Protein AF-A0AAD7YG42-F1 (afdb_monomer_lite)

Secondary structure (DSSP, 8-state):
--HHHHHHHHHHHHTSSS-HHHHHHHHHHHHHHHHHHHHTT-S--HHHHHTHHHHHHHHHHHHHHHHHHHHHHHHHHHHHHTTTHHHHHHHHHHHHHHHHHHHHTT---

Sequence (109 aa):
MSQTISIFGSFRLTFREMTKLLEWVSVLSAFFAVWYSLIGGYVKHPLIEKNITLVLVSPIIFVLLFGLYAVTVILYRVFTFNNCEEAAKELQEEIKEARRDLQEKGLRW

pLDDT: mean 76.95, std 13.58, range [52.31, 96.12]

Radius of gyration: 28.34 Å; chains: 1; bounding box: 51×50×71 Å

Foldseek 3Di:
DVVVVVVVVVVVVVVPPDDPVVVVVVVVVVVVVVLVVLLVCPDDDPVCVVVVVCSVCVVVVVVVVVVVVVVVVVVVVVVVVVVCPVVVVVVVVVVVVVQVVVVVVVDDD

Structure (mmCIF, N/CA/C/O backbone):
data_AF-A0AAD7YG42-F1
#
_entry.id   AF-A0AAD7YG42-F1
#
loop_
_atom_site.group_PDB
_atom_site.id
_atom_site.type_symbol
_atom_site.label_atom_id
_atom_site.label_alt_id
_atom_site.label_comp_id
_atom_site.label_asym_id
_atom_site.label_entity_id
_atom_site.label_seq_id
_atom_site.pdbx_PDB_ins_code
_atom_site.Cartn_x
_atom_site.Cartn_y
_atom_site.Cartn_z
_atom_site.occupancy
_atom_site.B_iso_or_equiv
_atom_site.auth_seq_id
_atom_site.auth_comp_id
_atom_site.auth_asym_id
_atom_site.auth_atom_id
_atom_site.pdbx_PDB_model_num
ATOM 1 N N . MET A 1 1 ? 16.014 36.007 -10.585 1.00 54.56 1 MET A N 1
ATOM 2 C CA . MET A 1 1 ? 16.846 34.986 -9.905 1.00 54.56 1 MET A CA 1
ATOM 3 C C . MET A 1 1 ? 16.688 34.969 -8.377 1.00 54.56 1 MET A C 1
ATOM 5 O O . MET A 1 1 ? 16.864 33.916 -7.790 1.00 54.56 1 MET A O 1
ATOM 9 N N . SER A 1 2 ? 16.312 36.083 -7.723 1.00 54.31 2 SER A N 1
ATOM 10 C CA . SER A 1 2 ? 16.129 36.136 -6.255 1.00 54.31 2 SER A CA 1
ATOM 11 C C . SER A 1 2 ? 14.803 35.515 -5.753 1.00 54.31 2 SER A C 1
ATOM 13 O O . SER A 1 2 ? 14.783 34.819 -4.743 1.00 54.31 2 SER A O 1
ATOM 15 N N . GLN A 1 3 ? 13.697 35.655 -6.502 1.00 55.41 3 GLN A N 1
ATOM 16 C CA . GLN A 1 3 ? 12.375 35.127 -6.102 1.00 55.41 3 GLN A CA 1
ATOM 17 C C . GLN A 1 3 ? 12.245 33.594 -6.158 1.00 55.41 3 GLN A C 1
ATOM 19 O O . GLN A 1 3 ? 11.460 33.013 -5.418 1.00 55.41 3 GLN A O 1
ATOM 24 N N . THR A 1 4 ? 13.029 32.908 -6.992 1.00 54.34 4 THR A N 1
ATOM 25 C CA . THR A 1 4 ? 13.004 31.437 -7.091 1.00 54.34 4 THR A CA 1
ATOM 26 C C . THR A 1 4 ? 13.620 30.759 -5.866 1.00 54.34 4 THR A C 1
ATOM 28 O O . THR A 1 4 ? 13.244 29.641 -5.528 1.00 54.34 4 THR A O 1
ATOM 31 N N . ILE A 1 5 ? 14.531 31.440 -5.165 1.00 58.22 5 ILE A N 1
ATOM 32 C CA . ILE A 1 5 ? 15.222 30.902 -3.986 1.00 58.22 5 ILE A CA 1
ATOM 33 C C . ILE A 1 5 ? 14.332 31.007 -2.737 1.00 58.22 5 ILE A C 1
ATOM 35 O O . ILE A 1 5 ? 14.345 30.098 -1.908 1.00 58.22 5 ILE A O 1
ATOM 39 N N . SER A 1 6 ? 13.504 32.053 -2.616 1.00 54.12 6 SER A N 1
ATOM 40 C CA . SER A 1 6 ? 12.592 32.201 -1.470 1.00 54.12 6 SER A CA 1
ATOM 41 C C . SER A 1 6 ? 11.419 31.218 -1.516 1.00 54.12 6 SER A C 1
ATOM 43 O O . SER A 1 6 ? 11.061 30.665 -0.479 1.00 54.12 6 SER A O 1
ATOM 45 N N . ILE A 1 7 ? 10.877 30.922 -2.705 1.00 58.00 7 ILE A N 1
ATOM 46 C CA . ILE A 1 7 ? 9.841 29.890 -2.889 1.00 58.00 7 ILE A CA 1
ATOM 47 C C . ILE A 1 7 ? 10.407 28.507 -2.541 1.00 58.00 7 ILE A C 1
ATOM 49 O O . ILE A 1 7 ? 9.773 27.743 -1.817 1.00 58.00 7 ILE A O 1
ATOM 53 N N . PHE A 1 8 ? 11.633 28.209 -2.979 1.00 53.78 8 PHE A N 1
ATOM 54 C CA . PHE A 1 8 ? 12.298 26.942 -2.671 1.00 53.78 8 PHE A CA 1
ATOM 55 C C . PHE A 1 8 ? 12.647 26.813 -1.177 1.00 53.78 8 PHE A C 1
ATOM 57 O O . PHE A 1 8 ? 12.518 25.736 -0.598 1.00 53.78 8 PHE A O 1
ATOM 64 N N . GLY A 1 9 ? 13.034 27.915 -0.524 1.00 52.56 9 GLY A N 1
ATOM 65 C CA . GLY A 1 9 ? 13.294 27.969 0.919 1.00 52.56 9 GLY A CA 1
ATOM 66 C C . GLY A 1 9 ? 12.029 27.834 1.773 1.00 52.56 9 GLY A C 1
ATOM 67 O O . GLY A 1 9 ? 12.042 27.113 2.770 1.00 52.56 9 GLY A O 1
ATOM 68 N N . SER A 1 10 ? 10.925 28.458 1.354 1.00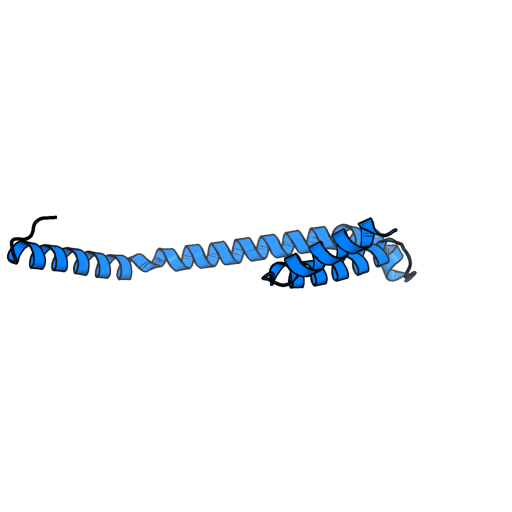 52.31 10 SER A N 1
ATOM 69 C CA . SER A 1 10 ? 9.619 28.331 2.011 1.00 52.31 10 SER A CA 1
ATOM 70 C C . SER A 1 10 ? 9.051 26.917 1.854 1.00 52.31 10 SER A C 1
ATOM 72 O O . SER A 1 10 ? 8.630 26.330 2.846 1.00 52.31 10 SER A O 1
ATOM 74 N N . PHE A 1 11 ? 9.172 26.312 0.666 1.00 54.12 11 PHE A N 1
ATOM 75 C CA . PHE A 1 11 ? 8.787 24.917 0.419 1.00 54.12 11 PHE A CA 1
ATOM 76 C C . PHE A 1 11 ? 9.565 23.928 1.305 1.00 54.12 11 PHE A C 1
ATOM 78 O O . PHE A 1 11 ? 8.999 22.974 1.837 1.00 54.12 11 PHE A O 1
ATOM 85 N N . ARG A 1 12 ? 10.861 24.187 1.530 1.00 52.72 12 ARG A N 1
ATOM 86 C CA . ARG A 1 12 ? 11.745 23.337 2.345 1.00 52.72 12 ARG A CA 1
ATOM 87 C C . ARG A 1 12 ? 11.459 23.411 3.851 1.00 52.72 12 ARG A C 1
ATOM 89 O O . ARG A 1 12 ? 11.745 22.448 4.557 1.00 52.72 12 ARG A O 1
ATOM 96 N N . LEU A 1 13 ? 10.911 24.524 4.343 1.00 53.19 13 LEU A N 1
ATOM 97 C CA . LEU A 1 13 ? 10.525 24.691 5.752 1.00 53.19 13 LEU A CA 1
ATOM 98 C C . LEU A 1 13 ? 9.160 24.056 6.053 1.00 53.19 13 LEU A C 1
ATOM 100 O O . LEU A 1 13 ? 9.003 23.459 7.114 1.00 53.19 13 LEU A O 1
ATOM 104 N N . THR A 1 14 ? 8.212 24.089 5.111 1.00 56.28 14 THR A N 1
ATOM 105 C CA . THR A 1 14 ? 6.894 23.441 5.266 1.00 56.28 14 THR A CA 1
ATOM 106 C C . THR A 1 14 ? 6.969 21.908 5.196 1.00 56.28 14 THR A C 1
ATOM 108 O O . THR A 1 14 ? 6.170 21.226 5.822 1.00 56.28 14 THR A O 1
ATOM 111 N N . PHE A 1 15 ? 7.953 21.346 4.489 1.00 55.22 15 PHE A N 1
ATOM 112 C CA . PHE A 1 15 ? 8.140 19.893 4.332 1.00 55.22 15 PHE A CA 1
ATOM 113 C C . PHE A 1 15 ? 8.679 19.162 5.572 1.00 55.22 15 PHE A C 1
ATOM 115 O O . PHE A 1 15 ? 8.670 17.933 5.623 1.00 55.22 15 PHE A O 1
ATOM 122 N N . ARG A 1 16 ? 9.238 19.907 6.531 1.00 57.25 16 ARG A N 1
ATOM 123 C CA . ARG A 1 16 ? 9.985 19.348 7.664 1.00 57.25 16 ARG A CA 1
ATOM 124 C C . ARG A 1 16 ? 9.084 18.951 8.833 1.00 57.25 16 ARG A C 1
ATOM 126 O O . ARG A 1 16 ? 9.407 18.008 9.551 1.00 57.25 16 ARG A O 1
ATOM 133 N N . GLU A 1 17 ? 7.954 19.629 8.994 1.00 61.19 17 GLU A N 1
ATOM 134 C CA . GLU A 1 17 ? 7.008 19.373 10.075 1.00 61.19 17 GLU A CA 1
ATOM 135 C C . GLU A 1 17 ? 5.939 18.394 9.577 1.00 61.19 17 GLU A C 1
ATOM 137 O O . GLU A 1 17 ? 4.932 18.785 8.997 1.00 61.19 17 GLU A O 1
ATOM 142 N N . MET A 1 18 ? 6.214 17.104 9.809 1.00 62.31 18 MET A N 1
ATOM 143 C CA . MET A 1 18 ? 5.441 15.920 9.403 1.00 62.31 18 MET A CA 1
ATOM 144 C C . MET A 1 18 ? 5.475 15.623 7.901 1.00 62.31 18 MET A C 1
ATOM 146 O O . MET A 1 18 ? 5.078 16.445 7.092 1.00 62.31 18 MET A O 1
ATOM 150 N N . THR A 1 19 ? 5.857 14.395 7.524 1.00 65.38 19 THR A N 1
ATOM 151 C CA . THR A 1 19 ? 5.138 13.588 6.512 1.00 65.38 19 THR A CA 1
ATOM 152 C C . THR A 1 19 ? 5.890 12.283 6.240 1.00 65.38 19 THR A C 1
ATOM 154 O O . THR A 1 19 ? 6.624 12.145 5.268 1.00 65.38 19 THR A O 1
ATOM 157 N N . LYS A 1 20 ? 5.641 11.239 7.042 1.00 72.88 20 LYS A N 1
ATOM 158 C CA . LYS A 1 20 ? 5.975 9.859 6.630 1.00 72.88 20 LYS A CA 1
ATOM 159 C C . LYS A 1 20 ? 5.463 9.552 5.215 1.00 72.88 20 LYS A C 1
ATOM 161 O O . LYS A 1 20 ? 6.123 8.866 4.449 1.00 72.88 20 LYS A O 1
ATOM 166 N N . LEU A 1 21 ? 4.327 10.146 4.843 1.00 76.94 21 LEU A N 1
ATOM 167 C CA . LEU A 1 21 ? 3.773 10.137 3.488 1.00 76.94 21 LEU A CA 1
ATOM 168 C C . LEU A 1 21 ? 4.768 10.595 2.420 1.00 76.94 21 LEU A C 1
ATOM 170 O O . LEU A 1 21 ? 4.846 9.994 1.358 1.00 76.94 21 LEU A O 1
ATOM 174 N N . LEU A 1 22 ? 5.537 11.638 2.695 1.00 83.12 22 LEU A N 1
ATOM 175 C CA . LEU A 1 22 ? 6.473 12.194 1.742 1.00 83.12 22 LEU A CA 1
ATOM 176 C C . LEU A 1 22 ? 7.705 11.310 1.555 1.00 83.12 22 LEU A C 1
ATOM 178 O O . LEU A 1 22 ? 8.190 11.162 0.436 1.00 83.12 22 LEU A O 1
ATOM 182 N N . GLU A 1 23 ? 8.184 10.705 2.642 1.00 83.69 23 GLU A N 1
ATOM 183 C CA . GLU A 1 23 ? 9.234 9.686 2.594 1.00 83.69 23 GLU A CA 1
ATOM 184 C C . GLU A 1 23 ? 8.803 8.560 1.638 1.00 83.69 23 GLU A C 1
ATOM 186 O O . GLU A 1 23 ? 9.512 8.253 0.679 1.00 83.69 23 GLU A O 1
ATOM 191 N N . TRP A 1 24 ? 7.575 8.054 1.793 1.00 84.75 24 TRP A N 1
ATOM 192 C CA . TRP A 1 24 ? 6.997 7.048 0.896 1.00 84.75 24 TRP A CA 1
ATOM 193 C C . TRP A 1 24 ? 6.797 7.542 -0.543 1.00 84.75 24 TRP A C 1
ATOM 195 O O . TRP A 1 24 ? 7.117 6.812 -1.480 1.00 84.75 24 TRP A O 1
ATOM 205 N N . VAL A 1 25 ? 6.327 8.777 -0.746 1.00 87.12 25 VAL A N 1
ATOM 206 C CA . VAL A 1 25 ? 6.183 9.385 -2.084 1.00 87.12 25 VAL A CA 1
ATOM 207 C C . VAL A 1 25 ? 7.538 9.508 -2.781 1.00 87.12 25 VAL A C 1
ATOM 209 O O . VAL A 1 25 ? 7.627 9.270 -3.985 1.00 87.12 25 VAL A O 1
ATOM 212 N N . SER A 1 26 ? 8.605 9.822 -2.043 1.00 86.44 26 SER A N 1
ATOM 213 C CA . SER A 1 26 ? 9.956 9.923 -2.602 1.00 86.44 26 SER A CA 1
ATOM 214 C C . SER A 1 26 ? 10.484 8.566 -3.083 1.00 86.44 26 SER A C 1
ATOM 216 O O . SER A 1 26 ? 11.001 8.467 -4.196 1.00 86.44 26 SER A O 1
ATOM 218 N N . VAL A 1 27 ? 10.265 7.504 -2.300 1.00 87.56 27 VAL A N 1
ATOM 219 C CA . VAL A 1 27 ? 10.641 6.124 -2.648 1.00 87.56 27 VAL A CA 1
ATOM 220 C C . VAL A 1 27 ? 9.834 5.627 -3.847 1.00 87.56 27 VAL A C 1
ATOM 222 O O . VAL A 1 27 ? 10.397 5.086 -4.799 1.00 87.56 27 VAL A O 1
ATOM 225 N N . LEU A 1 28 ? 8.520 5.859 -3.834 1.00 88.56 28 LEU A N 1
ATOM 226 C CA . LEU A 1 28 ? 7.621 5.492 -4.924 1.00 88.56 28 LEU A CA 1
ATOM 227 C C . LEU A 1 28 ? 8.013 6.200 -6.232 1.00 88.56 28 LEU A C 1
ATOM 229 O O . LEU A 1 28 ? 8.077 5.574 -7.287 1.00 88.56 28 LEU A O 1
ATOM 233 N N . SER A 1 29 ? 8.327 7.494 -6.153 1.00 88.62 29 SER A N 1
ATOM 234 C CA . SER A 1 29 ? 8.783 8.293 -7.293 1.00 88.62 29 SER A CA 1
ATOM 235 C C . SER A 1 29 ? 10.089 7.755 -7.884 1.00 88.62 29 SER A C 1
ATOM 237 O O . SER A 1 29 ? 10.181 7.571 -9.097 1.00 88.62 29 SER A O 1
ATOM 239 N N . ALA A 1 30 ? 11.073 7.414 -7.044 1.00 89.94 30 ALA A N 1
ATOM 240 C CA . ALA A 1 30 ? 12.324 6.812 -7.503 1.00 89.94 30 ALA A CA 1
ATOM 241 C C . ALA A 1 30 ? 12.088 5.468 -8.216 1.00 89.94 30 ALA A C 1
ATOM 243 O O . ALA A 1 30 ? 12.662 5.221 -9.276 1.00 89.94 30 ALA A O 1
ATOM 244 N N . PHE A 1 31 ? 11.199 4.626 -7.683 1.00 88.25 31 PHE A N 1
ATOM 245 C CA . PHE A 1 31 ? 10.827 3.360 -8.314 1.00 88.25 31 PHE A CA 1
ATOM 246 C C . PHE A 1 31 ? 10.178 3.565 -9.693 1.00 88.25 31 PHE A C 1
ATOM 248 O O . PHE A 1 31 ? 10.585 2.932 -10.671 1.00 88.25 31 PHE A O 1
ATOM 255 N N . PHE A 1 32 ? 9.220 4.490 -9.805 1.00 86.88 32 PHE A N 1
ATOM 256 C CA . PHE A 1 32 ? 8.600 4.821 -11.090 1.00 86.88 32 PHE A CA 1
ATOM 257 C C . PHE A 1 32 ? 9.584 5.446 -12.079 1.00 86.88 32 PHE A C 1
ATOM 259 O O . PHE A 1 32 ? 9.496 5.161 -13.271 1.00 86.88 32 PHE A O 1
ATOM 266 N N . ALA A 1 33 ? 10.543 6.246 -11.609 1.00 87.00 33 ALA A N 1
ATOM 267 C CA . ALA A 1 33 ? 11.593 6.806 -12.455 1.00 87.00 33 ALA A CA 1
ATOM 268 C C . ALA A 1 33 ? 12.485 5.708 -13.055 1.00 87.00 33 ALA A C 1
ATOM 270 O O . ALA A 1 33 ? 12.796 5.750 -14.248 1.00 87.00 33 ALA A O 1
ATOM 271 N N . VAL A 1 34 ? 12.842 4.690 -12.263 1.00 85.31 34 VAL A N 1
ATOM 272 C CA . VAL A 1 34 ? 13.560 3.508 -12.762 1.00 85.31 34 VAL A CA 1
ATOM 273 C C . VAL A 1 34 ? 12.713 2.771 -13.799 1.00 85.31 34 VAL A C 1
ATOM 275 O O . VAL A 1 34 ? 13.197 2.509 -14.897 1.00 85.31 34 VAL A O 1
ATOM 278 N N . TRP A 1 35 ? 11.439 2.502 -13.512 1.00 83.00 35 TRP A N 1
ATOM 279 C CA . TRP A 1 35 ? 10.538 1.842 -14.465 1.00 83.00 35 TRP A CA 1
ATOM 280 C C . TRP A 1 35 ? 10.388 2.622 -15.783 1.00 83.00 35 TRP A C 1
ATOM 282 O O . TRP A 1 35 ? 10.494 2.042 -16.863 1.00 83.00 35 TRP A O 1
ATOM 292 N N . TYR A 1 36 ? 10.227 3.944 -15.712 1.00 81.94 36 TYR A N 1
ATOM 293 C CA . TYR A 1 36 ? 10.137 4.808 -16.889 1.00 81.94 36 TYR A CA 1
ATOM 294 C C . TYR A 1 36 ? 11.432 4.781 -17.719 1.00 81.94 36 TYR A C 1
ATOM 296 O O . TYR A 1 36 ? 11.387 4.745 -18.948 1.00 81.94 36 TYR A O 1
ATOM 304 N N . SER A 1 37 ? 12.592 4.720 -17.056 1.00 79.94 37 SER A N 1
ATOM 305 C CA . SER A 1 37 ? 13.894 4.550 -17.715 1.00 79.94 37 SER A CA 1
ATOM 306 C C . SER A 1 37 ? 13.999 3.218 -18.472 1.00 79.94 37 SER A C 1
ATOM 308 O O . SER A 1 37 ? 14.523 3.181 -19.588 1.00 79.94 37 SER A O 1
ATOM 310 N N . LEU A 1 38 ? 13.434 2.133 -17.922 1.00 75.69 38 LEU A N 1
ATOM 311 C CA . LEU A 1 38 ? 13.363 0.841 -18.616 1.00 75.69 38 LEU A CA 1
ATOM 312 C C . LEU A 1 38 ? 12.482 0.902 -19.877 1.00 75.69 38 LEU A C 1
ATOM 314 O O . LEU A 1 38 ? 12.844 0.299 -20.886 1.00 75.69 38 LEU A O 1
ATOM 318 N N . ILE A 1 39 ? 11.371 1.648 -19.856 1.00 73.25 39 ILE A N 1
ATOM 319 C CA . ILE A 1 39 ? 10.518 1.850 -21.045 1.00 73.25 39 ILE A CA 1
ATOM 320 C C . ILE A 1 39 ? 11.237 2.673 -22.115 1.00 73.25 39 ILE A C 1
ATOM 322 O O . ILE A 1 39 ? 11.082 2.400 -23.304 1.00 73.25 39 ILE A O 1
ATOM 326 N N . GLY A 1 40 ? 12.053 3.649 -21.705 1.00 71.62 40 GLY A N 1
ATOM 327 C CA . GLY A 1 40 ? 12.823 4.517 -22.602 1.00 71.62 40 GLY A CA 1
ATOM 328 C C . GLY A 1 40 ? 13.868 3.798 -23.468 1.00 71.62 40 GLY A C 1
ATOM 329 O O . GLY A 1 40 ? 14.534 4.448 -24.269 1.00 71.62 40 GLY A O 1
ATOM 330 N N . GLY A 1 41 ? 14.031 2.476 -23.333 1.00 65.25 41 GLY A N 1
ATOM 331 C CA . GLY A 1 41 ? 14.896 1.676 -24.204 1.00 65.25 41 GLY A CA 1
ATOM 332 C C . GLY A 1 41 ? 16.392 1.829 -23.918 1.00 65.25 41 GLY A C 1
ATOM 333 O O . GLY A 1 41 ? 17.218 1.429 -24.738 1.00 65.25 41 GLY A O 1
ATOM 334 N N . TYR A 1 42 ? 16.757 2.376 -22.752 1.00 61.53 42 TYR A N 1
ATOM 335 C CA . TYR A 1 42 ? 18.155 2.537 -22.332 1.00 61.53 42 TYR A CA 1
ATOM 336 C C . TYR A 1 42 ? 18.864 1.197 -22.072 1.00 61.53 42 TYR A C 1
ATOM 338 O O . TYR A 1 42 ? 20.091 1.135 -22.105 1.00 61.53 42 TYR A O 1
ATOM 346 N N . VAL A 1 43 ? 18.110 0.111 -21.864 1.00 63.78 43 VAL A N 1
ATOM 347 C CA . VAL A 1 43 ? 18.639 -1.240 -21.633 1.00 63.78 43 VAL A CA 1
ATOM 348 C C . VAL A 1 43 ? 18.208 -2.158 -22.774 1.00 63.78 43 VAL A C 1
ATOM 350 O O . VAL A 1 43 ? 17.130 -2.751 -22.752 1.00 63.78 43 VAL A O 1
ATOM 353 N N . LYS A 1 44 ? 19.067 -2.285 -23.789 1.00 59.88 44 LYS A N 1
ATOM 354 C CA . LYS A 1 44 ? 18.867 -3.213 -24.909 1.00 59.88 44 LYS A CA 1
ATOM 355 C C . LYS A 1 44 ? 19.279 -4.622 -24.494 1.00 59.88 44 LYS A C 1
ATOM 357 O O . LYS A 1 44 ? 20.434 -5.011 -24.647 1.00 59.88 44 LYS A O 1
ATOM 362 N N . HIS A 1 45 ? 18.341 -5.375 -23.927 1.00 66.00 45 HIS A N 1
ATOM 363 C CA . HIS A 1 45 ? 18.517 -6.801 -23.654 1.00 66.00 45 HIS A CA 1
ATOM 364 C C . HIS A 1 45 ? 17.542 -7.602 -24.536 1.00 66.00 45 HIS A C 1
ATOM 366 O O . HIS A 1 45 ? 16.346 -7.304 -24.520 1.00 66.00 45 HIS A O 1
ATOM 372 N N . PRO A 1 46 ? 17.985 -8.653 -25.254 1.00 65.81 46 PRO A N 1
ATOM 373 C CA . PRO A 1 46 ? 17.137 -9.406 -26.192 1.00 65.81 46 PRO A CA 1
ATOM 374 C C . PRO A 1 46 ? 15.899 -10.063 -25.551 1.00 65.81 46 PRO A C 1
ATOM 376 O O . PRO A 1 46 ? 14.918 -10.350 -26.232 1.00 65.81 46 PRO A O 1
ATOM 379 N N . LEU A 1 47 ? 15.908 -10.276 -24.229 1.00 62.22 47 LEU A N 1
ATOM 380 C CA . LEU A 1 47 ? 14.753 -10.779 -23.473 1.00 62.22 47 LEU A CA 1
ATOM 381 C C . LEU A 1 47 ? 13.703 -9.698 -23.171 1.00 62.22 47 LEU A C 1
ATOM 383 O O . LEU A 1 47 ? 12.522 -10.020 -23.051 1.00 62.22 47 LEU A O 1
ATOM 387 N N . ILE A 1 48 ? 14.127 -8.437 -23.049 1.00 67.19 48 ILE A N 1
ATOM 388 C CA . ILE A 1 48 ? 13.251 -7.290 -22.779 1.00 67.19 48 ILE A CA 1
ATOM 389 C C . ILE A 1 48 ? 12.589 -6.834 -24.075 1.00 67.19 48 ILE A C 1
ATOM 391 O O . ILE A 1 48 ? 11.390 -6.595 -24.077 1.00 67.19 48 ILE A O 1
ATOM 395 N N . GLU A 1 49 ? 13.322 -6.795 -25.192 1.00 65.56 49 GLU A N 1
ATOM 396 C CA . GLU A 1 49 ? 12.747 -6.418 -26.492 1.00 65.56 49 GLU A CA 1
ATOM 397 C C . GLU A 1 49 ? 11.643 -7.389 -26.938 1.00 65.56 49 GLU A C 1
ATOM 399 O O . GLU A 1 49 ? 10.596 -6.960 -27.419 1.00 65.56 49 GLU A O 1
ATOM 404 N N . LYS A 1 50 ? 11.821 -8.694 -26.690 1.00 71.31 50 LYS A N 1
ATOM 405 C CA . LYS A 1 50 ? 10.801 -9.711 -26.990 1.00 71.31 50 LYS A CA 1
ATOM 406 C C . LYS A 1 50 ? 9.547 -9.585 -26.113 1.00 71.31 50 LYS A C 1
ATOM 408 O O . LYS A 1 50 ? 8.461 -9.942 -26.558 1.00 71.31 50 LYS A O 1
ATOM 413 N N . ASN A 1 51 ? 9.692 -9.087 -24.884 1.00 70.44 51 ASN A N 1
ATOM 414 C CA . ASN A 1 51 ? 8.628 -9.024 -23.876 1.00 70.44 51 ASN A CA 1
ATOM 415 C C . ASN A 1 51 ? 8.325 -7.585 -23.418 1.00 70.44 51 ASN A C 1
ATOM 417 O O . ASN A 1 51 ? 7.854 -7.375 -22.299 1.00 70.44 51 ASN A O 1
ATOM 421 N N . ILE A 1 52 ? 8.569 -6.585 -24.268 1.00 74.75 52 ILE A N 1
ATOM 422 C CA . ILE A 1 52 ? 8.406 -5.165 -23.917 1.00 74.75 52 ILE A CA 1
ATOM 423 C C . ILE A 1 52 ? 6.966 -4.850 -23.483 1.00 74.75 52 ILE A C 1
ATOM 425 O O . ILE A 1 52 ? 6.736 -4.050 -22.579 1.00 74.75 52 ILE A O 1
ATOM 429 N N . THR A 1 53 ? 5.991 -5.565 -24.049 1.00 72.69 53 THR A N 1
ATOM 430 C CA . THR A 1 53 ? 4.568 -5.494 -23.700 1.00 72.69 53 THR A CA 1
ATOM 431 C C . THR A 1 53 ? 4.306 -5.876 -22.242 1.00 72.69 53 THR A C 1
ATOM 433 O O . THR A 1 53 ? 3.485 -5.242 -21.586 1.00 72.69 53 THR A O 1
ATOM 436 N N . LEU A 1 54 ? 5.026 -6.865 -21.699 1.00 74.50 54 LEU A N 1
ATOM 437 C CA . LEU A 1 54 ? 4.922 -7.253 -20.285 1.00 74.50 54 LEU A CA 1
ATOM 438 C C . LEU A 1 54 ? 5.509 -6.182 -19.361 1.00 74.50 54 LEU A C 1
ATOM 440 O O . LEU A 1 54 ? 4.941 -5.919 -18.305 1.00 74.50 54 LEU A O 1
ATOM 444 N N . VAL A 1 55 ? 6.607 -5.538 -19.765 1.00 79.25 55 VAL A N 1
ATOM 445 C CA . VAL A 1 55 ? 7.225 -4.433 -19.009 1.00 79.25 55 VAL A CA 1
ATOM 446 C C . VAL A 1 55 ? 6.327 -3.193 -19.006 1.00 79.25 55 VAL A C 1
ATOM 448 O O . VAL A 1 55 ? 6.223 -2.507 -17.992 1.00 79.25 55 VAL A O 1
ATOM 451 N N . LEU A 1 56 ? 5.620 -2.934 -20.108 1.00 77.81 56 LEU A N 1
ATOM 452 C CA . LEU A 1 56 ? 4.666 -1.829 -20.203 1.00 77.81 56 LEU A CA 1
ATOM 453 C C . LEU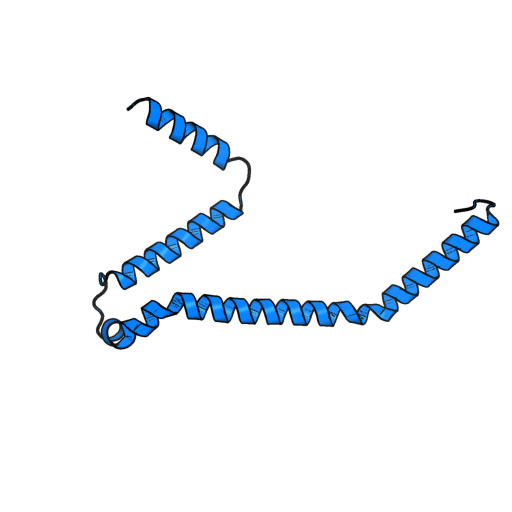 A 1 56 ? 3.443 -2.041 -19.293 1.00 77.81 56 LEU A C 1
ATOM 455 O O . LEU A 1 56 ? 2.939 -1.098 -18.688 1.00 77.81 56 LEU A O 1
ATOM 459 N N . VAL A 1 57 ? 2.975 -3.288 -19.180 1.00 82.06 57 VAL A N 1
ATOM 460 C CA . VAL A 1 57 ? 1.785 -3.666 -18.394 1.00 82.06 57 VAL A CA 1
ATOM 461 C C . VAL A 1 57 ? 2.140 -4.020 -16.938 1.00 82.06 57 VAL A C 1
ATOM 463 O O . VAL A 1 57 ? 1.253 -4.154 -16.093 1.00 82.06 57 VAL A O 1
ATOM 466 N N . SER A 1 58 ? 3.428 -4.096 -16.587 1.00 84.44 58 SER A N 1
ATOM 467 C CA . SER A 1 58 ? 3.886 -4.462 -15.242 1.00 84.44 58 SER A CA 1
ATOM 468 C C . SER A 1 58 ? 3.300 -3.620 -14.096 1.00 84.44 58 SER A C 1
ATOM 470 O O . SER A 1 58 ? 2.895 -4.230 -13.103 1.00 84.44 58 SER A O 1
ATOM 472 N N . PRO A 1 59 ? 3.178 -2.273 -14.167 1.00 84.12 59 PRO A N 1
ATOM 473 C CA . PRO A 1 59 ? 2.570 -1.515 -13.072 1.00 84.12 59 PRO A CA 1
ATOM 474 C C . PRO A 1 59 ? 1.074 -1.807 -12.927 1.00 84.12 59 PRO A C 1
ATOM 476 O O . PRO A 1 59 ? 0.565 -1.817 -11.810 1.00 84.12 59 PRO A O 1
ATOM 479 N N . ILE A 1 60 ? 0.373 -2.106 -14.024 1.00 87.06 60 ILE A N 1
ATOM 480 C CA . ILE A 1 60 ? -1.052 -2.459 -13.992 1.00 87.06 60 ILE A CA 1
ATOM 481 C C . ILE A 1 60 ? -1.234 -3.802 -13.278 1.00 87.06 60 ILE A C 1
ATOM 483 O O . ILE A 1 60 ? -2.069 -3.914 -12.383 1.00 87.06 60 ILE A O 1
ATOM 487 N N . ILE A 1 61 ? -0.411 -4.801 -13.616 1.00 87.12 61 ILE A N 1
ATOM 488 C CA . ILE A 1 61 ? -0.428 -6.115 -12.951 1.00 87.12 61 ILE A CA 1
ATOM 489 C C . ILE A 1 61 ? -0.113 -5.964 -11.460 1.00 87.12 61 ILE A C 1
ATOM 491 O O . ILE A 1 61 ? -0.792 -6.560 -10.626 1.00 87.12 61 ILE A O 1
ATOM 495 N N . PHE A 1 62 ? 0.875 -5.136 -11.111 1.00 89.06 62 PHE A N 1
ATOM 496 C CA . PHE A 1 62 ? 1.240 -4.886 -9.718 1.00 89.06 62 PHE A CA 1
ATOM 497 C C . PHE A 1 62 ? 0.0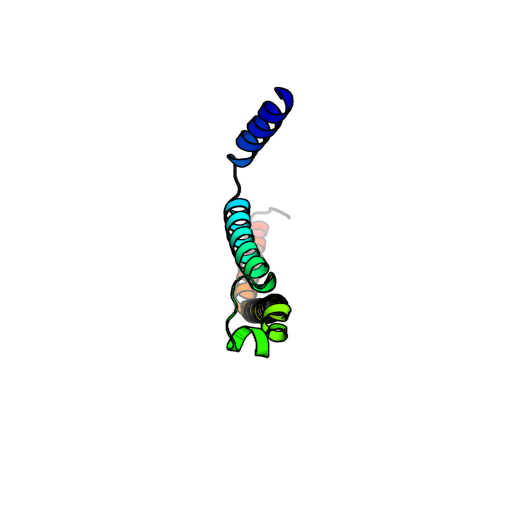84 -4.271 -8.916 1.00 89.06 62 PHE A C 1
ATOM 499 O O . PHE A 1 62 ? -0.238 -4.760 -7.834 1.00 89.06 62 PHE A O 1
ATOM 506 N N . VAL A 1 63 ? -0.586 -3.248 -9.460 1.00 90.56 63 VAL A N 1
ATOM 507 C CA . VAL A 1 63 ? -1.747 -2.613 -8.815 1.00 90.56 63 VAL A CA 1
ATOM 508 C C . VAL A 1 63 ? -2.915 -3.589 -8.680 1.00 90.56 63 VAL A C 1
ATOM 510 O O . VAL A 1 63 ? -3.553 -3.619 -7.630 1.00 90.56 63 VAL A O 1
ATOM 513 N N . LEU A 1 64 ? -3.178 -4.420 -9.694 1.00 93.38 64 LEU A N 1
ATOM 514 C CA . LEU A 1 64 ? -4.232 -5.438 -9.631 1.00 93.38 64 LEU A CA 1
ATOM 515 C C . LEU A 1 64 ? -3.964 -6.481 -8.539 1.00 93.38 64 LEU A C 1
ATOM 517 O O . LEU A 1 64 ? -4.859 -6.779 -7.749 1.00 93.38 64 LEU A O 1
ATOM 521 N N . LEU A 1 65 ? -2.737 -7.002 -8.457 1.00 93.12 65 LEU A N 1
ATOM 522 C CA . LEU A 1 65 ? -2.345 -7.955 -7.414 1.00 93.12 65 LEU A CA 1
ATOM 523 C C . LEU A 1 65 ? -2.424 -7.328 -6.020 1.00 93.12 65 LEU A C 1
ATOM 525 O O . LEU A 1 65 ? -2.966 -7.939 -5.098 1.00 93.12 65 LEU A O 1
ATOM 529 N N . PHE A 1 66 ? -1.932 -6.096 -5.874 1.00 93.94 66 PHE A N 1
ATOM 530 C CA . PHE A 1 66 ? -2.016 -5.352 -4.621 1.00 93.94 66 PHE A CA 1
ATOM 531 C C . PHE A 1 66 ? -3.471 -5.100 -4.205 1.00 93.94 66 PHE A C 1
ATOM 533 O O . PHE A 1 66 ? -3.824 -5.304 -3.044 1.00 93.94 66 PHE A O 1
ATOM 540 N N . GLY A 1 67 ? -4.331 -4.719 -5.151 1.00 94.38 67 GLY A N 1
ATOM 541 C CA . GLY A 1 67 ? -5.759 -4.521 -4.921 1.00 94.38 67 GLY A CA 1
ATOM 542 C C . GLY A 1 67 ? -6.463 -5.806 -4.487 1.00 94.38 67 GLY A C 1
ATOM 543 O O . GLY A 1 67 ? -7.181 -5.798 -3.488 1.00 94.38 67 GLY A O 1
ATOM 544 N N . LEU A 1 68 ? -6.213 -6.925 -5.173 1.00 96.12 68 LEU A N 1
ATOM 545 C CA . LEU A 1 68 ? -6.783 -8.227 -4.812 1.00 96.12 68 LEU A CA 1
ATOM 546 C C . LEU A 1 68 ? -6.343 -8.670 -3.409 1.00 96.12 68 LEU A C 1
ATOM 548 O O . LEU A 1 68 ? -7.165 -9.136 -2.614 1.00 96.12 68 LEU A O 1
ATOM 552 N N . TYR A 1 69 ? -5.063 -8.482 -3.084 1.00 94.88 69 TYR A N 1
ATOM 553 C CA . TYR A 1 69 ? -4.535 -8.750 -1.750 1.00 94.88 69 TYR A CA 1
ATOM 554 C C . TYR A 1 69 ? -5.212 -7.871 -0.691 1.00 94.88 69 TYR A C 1
ATOM 556 O O . TYR A 1 69 ? -5.695 -8.388 0.316 1.00 94.88 69 TYR A O 1
ATOM 564 N N . ALA A 1 70 ? -5.318 -6.562 -0.934 1.00 94.81 70 ALA A N 1
ATOM 565 C CA . ALA A 1 70 ? -5.964 -5.628 -0.017 1.00 94.81 70 ALA A CA 1
ATOM 566 C C . ALA A 1 70 ? -7.432 -5.999 0.240 1.00 94.81 70 ALA A C 1
ATOM 568 O O . ALA A 1 70 ? -7.847 -6.069 1.397 1.00 94.81 70 ALA A O 1
ATOM 569 N N . VAL A 1 71 ? -8.198 -6.307 -0.812 1.00 95.88 71 VAL A N 1
ATOM 570 C CA . VAL A 1 71 ? -9.592 -6.764 -0.689 1.00 95.88 71 VAL A CA 1
ATOM 571 C C . VAL A 1 71 ? -9.672 -8.047 0.132 1.00 95.88 71 VAL A C 1
ATOM 573 O O . VAL A 1 71 ? -10.483 -8.124 1.050 1.00 95.88 71 VAL A O 1
ATOM 576 N N . THR A 1 72 ? -8.803 -9.024 -0.136 1.00 93.06 72 THR A N 1
ATOM 577 C CA . THR A 1 72 ? -8.768 -10.294 0.608 1.00 93.06 72 THR A CA 1
ATOM 578 C C . THR A 1 72 ? -8.483 -10.067 2.094 1.00 93.06 72 THR A C 1
ATOM 580 O O . THR A 1 72 ? -9.164 -10.632 2.946 1.00 93.06 72 THR A O 1
ATOM 583 N N . VAL A 1 73 ? -7.518 -9.205 2.425 1.00 92.44 73 VAL A N 1
ATOM 584 C CA . VAL A 1 73 ? -7.169 -8.874 3.816 1.00 92.44 73 VAL A CA 1
ATOM 585 C C . VAL A 1 73 ? -8.313 -8.153 4.523 1.00 92.44 73 VAL A C 1
ATOM 587 O O . VAL A 1 73 ? -8.625 -8.485 5.667 1.00 92.44 73 VAL A O 1
ATOM 590 N N . ILE A 1 74 ? -8.942 -7.178 3.862 1.00 92.88 74 ILE A N 1
ATOM 591 C CA . ILE A 1 74 ? -10.099 -6.465 4.415 1.00 92.88 74 ILE A CA 1
ATOM 592 C C . ILE A 1 74 ? -11.230 -7.457 4.668 1.00 92.88 74 ILE A C 1
ATOM 594 O O . ILE A 1 74 ? -11.760 -7.498 5.773 1.00 92.88 74 ILE A O 1
ATOM 598 N N . LEU A 1 75 ? -11.548 -8.299 3.685 1.00 90.81 75 LEU A N 1
ATOM 599 C CA . LEU A 1 75 ? -12.609 -9.292 3.783 1.00 90.81 75 LEU A CA 1
ATOM 600 C C . LEU A 1 75 ? -12.347 -10.283 4.927 1.00 90.81 75 LEU A C 1
ATOM 602 O O . LEU A 1 75 ? -13.226 -10.509 5.752 1.00 90.81 75 LEU A O 1
ATOM 606 N N . TYR A 1 76 ? -11.120 -10.799 5.040 1.00 87.44 76 TYR A N 1
ATOM 607 C CA . TYR A 1 76 ? -10.705 -11.680 6.134 1.00 87.44 76 TYR A CA 1
ATOM 608 C C . TYR A 1 76 ? -10.867 -11.015 7.508 1.00 87.44 76 TYR A C 1
ATOM 610 O O . TYR A 1 76 ? -11.407 -11.615 8.439 1.00 87.44 76 TYR A O 1
ATOM 618 N N . ARG A 1 77 ? -10.434 -9.756 7.641 1.00 85.50 77 ARG A N 1
ATOM 619 C CA . ARG A 1 77 ? -10.550 -9.006 8.901 1.00 85.50 77 ARG A CA 1
ATOM 620 C C . ARG A 1 77 ? -11.999 -8.689 9.257 1.00 85.50 77 ARG A C 1
ATOM 622 O O . ARG A 1 77 ? -12.364 -8.822 10.419 1.00 85.50 77 ARG A O 1
ATOM 629 N N . VAL A 1 78 ? -12.817 -8.312 8.276 1.00 86.75 78 VAL A N 1
ATOM 630 C CA . VAL A 1 78 ? -14.246 -8.033 8.473 1.00 86.75 78 VAL A CA 1
ATOM 631 C C . VAL A 1 78 ? -14.987 -9.301 8.892 1.00 86.75 78 VAL A C 1
ATOM 633 O O . VAL A 1 78 ? -15.721 -9.269 9.877 1.00 86.75 78 VAL A O 1
ATOM 636 N N . PHE A 1 79 ? -14.745 -10.431 8.221 1.00 82.00 79 PHE A N 1
ATOM 637 C CA . PHE A 1 79 ? -15.335 -11.710 8.625 1.00 82.00 79 PHE A CA 1
ATOM 638 C C . PHE A 1 79 ? -14.895 -12.140 10.028 1.00 82.00 79 PHE A C 1
ATOM 640 O O . PHE A 1 79 ? -15.716 -12.629 10.797 1.00 82.00 79 PHE A O 1
ATOM 647 N N . THR A 1 80 ? -13.633 -11.908 10.393 1.00 75.00 80 THR A N 1
ATOM 648 C CA . THR A 1 80 ? -13.123 -12.241 11.733 1.00 75.00 80 THR A CA 1
ATOM 649 C C . THR A 1 80 ? -13.744 -11.363 12.830 1.00 75.00 80 THR A C 1
ATOM 651 O O . THR A 1 80 ? -13.967 -11.841 13.937 1.00 75.00 80 THR A O 1
ATOM 654 N N . PHE A 1 81 ? -14.070 -10.098 12.541 1.00 64.25 81 PHE A N 1
ATOM 655 C CA . PHE A 1 81 ? -14.659 -9.171 13.518 1.00 64.25 81 PHE A CA 1
ATOM 656 C C . PHE A 1 81 ? -16.146 -9.452 13.815 1.00 64.25 81 PHE A C 1
ATOM 658 O O . PHE A 1 81 ? -16.609 -9.163 14.915 1.00 64.25 81 PHE A O 1
ATOM 665 N N . ASN A 1 82 ? -16.894 -10.055 12.880 1.00 57.19 82 ASN A N 1
ATOM 666 C CA . ASN A 1 82 ? -18.310 -10.401 13.090 1.00 57.19 82 ASN A CA 1
ATOM 667 C C . ASN A 1 82 ? -18.526 -11.474 14.175 1.00 57.19 82 ASN A C 1
ATOM 669 O O . ASN A 1 82 ? -19.604 -11.553 14.751 1.00 57.19 82 ASN A O 1
ATOM 673 N N . ASN A 1 83 ? -17.505 -12.271 14.503 1.00 60.47 83 ASN A N 1
ATOM 674 C CA . ASN A 1 83 ? -17.615 -13.331 15.511 1.00 60.47 83 ASN A CA 1
ATOM 675 C C . ASN A 1 83 ? -17.579 -12.818 16.967 1.00 60.47 83 ASN A C 1
ATOM 677 O O . ASN A 1 83 ? -17.491 -13.614 17.895 1.00 60.47 83 ASN A O 1
ATOM 681 N N . CYS A 1 84 ? -17.681 -11.506 17.195 1.00 65.56 84 CYS A N 1
ATOM 682 C CA . CYS A 1 84 ? -17.708 -10.896 18.528 1.00 65.56 84 CYS A CA 1
ATOM 683 C C . CYS A 1 84 ? -19.111 -10.896 19.171 1.00 65.56 84 CYS A C 1
ATOM 685 O O . CYS A 1 84 ? -19.427 -10.035 19.990 1.00 65.56 84 CYS A O 1
ATOM 687 N N . GLU A 1 85 ? -19.982 -11.825 18.778 1.00 64.81 85 GLU A N 1
ATOM 688 C CA . GLU A 1 85 ? -21.362 -11.906 19.271 1.00 64.81 85 GLU A CA 1
ATOM 689 C C . GLU A 1 85 ? -21.406 -12.214 20.779 1.00 64.81 85 GLU A C 1
ATOM 691 O O . GLU A 1 85 ? -22.247 -11.686 21.504 1.00 64.81 85 GLU A O 1
ATOM 696 N N . GLU A 1 86 ? -20.446 -13.006 21.261 1.00 68.56 86 GLU A N 1
ATOM 697 C CA . GLU A 1 86 ? -20.294 -13.376 22.671 1.00 68.56 86 GLU A CA 1
ATOM 698 C C . GLU A 1 86 ? -19.799 -12.196 23.524 1.00 68.56 86 GLU A C 1
ATOM 700 O O . GLU A 1 86 ? -20.461 -11.823 24.490 1.00 68.56 86 GLU A O 1
ATOM 705 N N . ALA A 1 87 ? -18.734 -11.504 23.099 1.00 74.38 87 ALA A N 1
ATOM 706 C CA . ALA A 1 87 ? -18.230 -10.315 23.798 1.00 74.38 87 ALA A CA 1
ATOM 707 C C . ALA A 1 87 ? -19.224 -9.139 23.753 1.00 74.38 87 ALA A C 1
ATOM 709 O O . ALA A 1 87 ? -19.333 -8.368 24.706 1.00 74.38 87 ALA A O 1
ATOM 710 N N . ALA A 1 88 ? -19.992 -9.002 22.665 1.00 77.56 88 ALA A N 1
ATOM 711 C 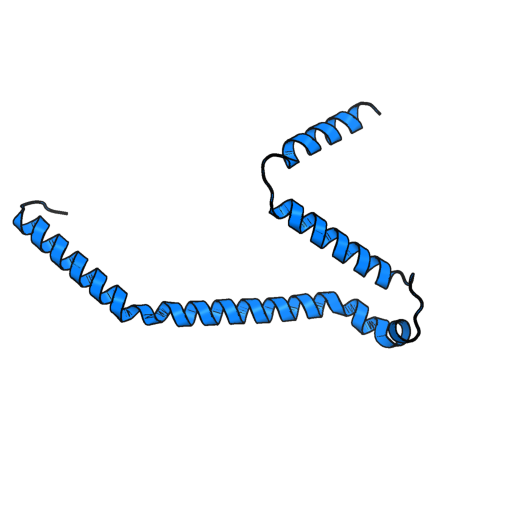CA . ALA A 1 88 ? -21.087 -8.039 22.605 1.00 77.56 88 ALA A CA 1
ATOM 712 C C . ALA A 1 88 ? -22.196 -8.381 23.614 1.00 77.56 88 ALA A C 1
ATOM 714 O O . ALA A 1 88 ? -22.764 -7.470 24.212 1.00 77.56 88 ALA A O 1
ATOM 715 N N . LYS A 1 89 ? -22.496 -9.669 23.829 1.00 79.06 89 LYS A N 1
ATOM 716 C CA . LYS A 1 89 ? -23.482 -10.126 24.820 1.00 79.06 89 LYS A CA 1
ATOM 717 C C . LYS A 1 89 ? -23.041 -9.843 26.253 1.00 79.06 89 LYS A C 1
ATOM 719 O O . LYS A 1 89 ? -23.834 -9.271 26.997 1.00 79.06 89 LYS A O 1
ATOM 724 N N . GLU A 1 90 ? -21.800 -10.177 26.603 1.00 83.12 90 GLU A N 1
ATOM 725 C CA . GLU A 1 90 ? -21.233 -9.891 27.930 1.00 83.12 90 GLU A CA 1
ATOM 726 C C . GLU A 1 90 ? -21.286 -8.387 28.237 1.00 83.12 90 GLU A C 1
ATOM 728 O O . GLU A 1 90 ? -21.834 -7.974 29.258 1.00 83.12 90 GLU A O 1
ATOM 733 N N . LEU A 1 91 ? -20.858 -7.542 27.291 1.00 85.06 91 LEU A N 1
ATOM 734 C CA . LEU A 1 91 ? -20.935 -6.084 27.443 1.00 85.06 91 LEU A CA 1
ATOM 735 C C . LEU A 1 91 ? -22.379 -5.577 27.602 1.00 85.06 91 LEU A C 1
ATOM 737 O O . LEU A 1 91 ? -22.631 -4.631 28.349 1.00 85.06 91 LEU A O 1
ATOM 741 N N . GLN A 1 92 ? -23.355 -6.174 26.909 1.00 86.81 92 GLN A N 1
ATOM 742 C CA . GLN A 1 92 ? -24.768 -5.806 27.073 1.00 86.81 92 GLN A CA 1
ATOM 743 C C . GLN A 1 92 ? -25.3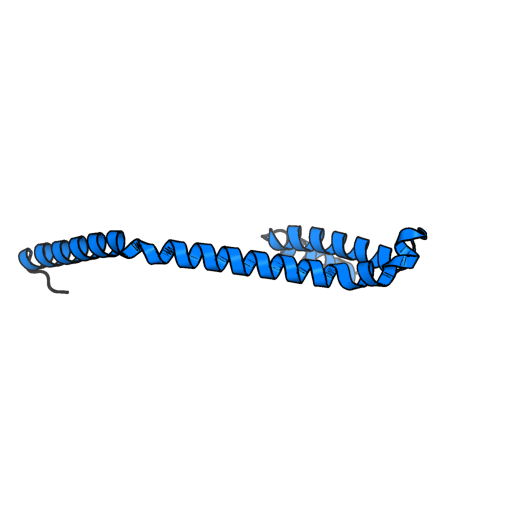22 -6.200 28.451 1.00 86.81 92 GLN A C 1
ATOM 745 O O . GLN A 1 92 ? -26.180 -5.487 28.985 1.00 86.81 92 GLN A O 1
ATOM 750 N N . GLU A 1 93 ? -24.852 -7.304 29.032 1.00 91.12 93 GLU A N 1
ATOM 751 C CA . GLU A 1 93 ? -25.204 -7.704 30.397 1.00 91.12 93 GLU A CA 1
ATOM 752 C C . GLU A 1 93 ? -24.615 -6.741 31.430 1.00 91.12 93 GLU A C 1
ATOM 754 O O . GLU A 1 93 ? -25.369 -6.243 32.272 1.00 91.12 93 GLU A O 1
ATOM 759 N N . GLU A 1 94 ? -23.342 -6.357 31.292 1.00 90.75 94 GLU A N 1
ATOM 760 C CA . GLU A 1 94 ? -22.710 -5.345 32.153 1.00 90.75 94 GLU A CA 1
ATOM 761 C C . GLU A 1 94 ? -23.455 -4.000 32.104 1.00 90.75 94 GLU A C 1
ATOM 763 O O . GLU A 1 94 ? -23.712 -3.377 33.138 1.00 90.75 94 GLU A O 1
ATOM 768 N N . ILE A 1 95 ? -23.887 -3.562 30.914 1.00 90.75 95 ILE A N 1
ATOM 769 C CA . ILE A 1 95 ? -24.689 -2.338 30.757 1.00 90.75 95 ILE A CA 1
ATOM 770 C C . ILE A 1 95 ? -26.034 -2.469 31.479 1.00 90.75 95 ILE A C 1
ATOM 772 O O . ILE A 1 95 ? -26.476 -1.524 32.137 1.00 90.75 95 ILE A O 1
ATOM 776 N N . LYS A 1 96 ? -26.719 -3.613 31.362 1.00 91.81 96 LYS A N 1
ATOM 777 C CA . LYS A 1 96 ? -27.985 -3.845 32.078 1.00 91.81 96 LYS A CA 1
ATOM 778 C C . LYS A 1 96 ? -27.789 -3.783 33.585 1.00 91.81 96 LYS A C 1
ATOM 780 O O . LYS A 1 96 ? -28.618 -3.187 34.275 1.00 91.81 96 LYS A O 1
ATOM 785 N N . GLU A 1 97 ? -26.713 -4.376 34.080 1.00 91.62 97 GLU A N 1
ATOM 786 C CA . GLU A 1 97 ? -26.433 -4.430 35.505 1.00 91.62 97 GLU A CA 1
ATOM 787 C C . GLU A 1 97 ? -26.066 -3.054 36.067 1.00 91.62 97 GLU A C 1
ATOM 789 O O . GLU A 1 97 ? -26.655 -2.624 37.060 1.00 91.62 97 GLU A O 1
ATOM 794 N N . ALA A 1 98 ? -25.223 -2.300 35.356 1.00 91.19 98 ALA A N 1
ATOM 795 C CA . ALA A 1 98 ? -24.902 -0.915 35.693 1.00 91.19 98 ALA A CA 1
ATOM 796 C C . ALA A 1 98 ? -26.153 -0.019 35.703 1.00 91.19 98 ALA A C 1
ATOM 798 O O . ALA A 1 98 ? -26.313 0.825 36.585 1.00 91.19 98 ALA A O 1
ATOM 799 N N . ARG A 1 99 ? -27.085 -0.218 34.758 1.00 88.69 99 ARG A N 1
ATOM 800 C CA . ARG A 1 99 ? -28.366 0.508 34.748 1.00 88.69 99 ARG A CA 1
ATOM 801 C C . ARG A 1 99 ? -29.243 0.140 35.949 1.00 88.69 99 ARG A C 1
ATOM 803 O O . ARG A 1 99 ? -29.867 1.029 36.518 1.00 88.69 99 ARG A O 1
ATOM 810 N N . ARG A 1 100 ? -29.296 -1.130 36.359 1.00 89.69 100 ARG A N 1
ATOM 811 C CA . ARG A 1 100 ? -30.042 -1.536 37.564 1.00 89.69 100 ARG A CA 1
ATOM 812 C C . ARG A 1 100 ? -29.447 -0.898 38.822 1.00 89.69 100 ARG A C 1
ATOM 814 O O . ARG A 1 100 ? -30.182 -0.286 39.589 1.00 89.69 100 ARG A O 1
ATOM 821 N N . ASP A 1 101 ? -28.128 -0.964 38.979 1.00 91.06 101 ASP A N 1
ATOM 822 C CA . ASP A 1 101 ? -27.420 -0.425 40.149 1.00 91.06 101 ASP A CA 1
ATOM 823 C C . ASP A 1 101 ? -27.606 1.094 40.284 1.00 91.06 101 ASP A C 1
ATOM 825 O O . ASP A 1 101 ? -27.857 1.639 41.361 1.00 91.06 101 ASP A O 1
ATOM 829 N N . LEU A 1 102 ? -27.572 1.808 39.161 1.00 89.12 102 LEU A N 1
ATOM 830 C CA . LEU A 1 102 ? -27.840 3.234 39.168 1.00 89.12 102 LEU A CA 1
ATOM 831 C C . LEU A 1 102 ? -29.329 3.556 39.471 1.00 89.12 102 LEU A C 1
ATOM 833 O O . LEU A 1 102 ? -29.612 4.612 40.045 1.00 89.12 102 LEU A O 1
ATOM 837 N N . GLN A 1 103 ? -30.282 2.678 39.109 1.00 88.25 103 GLN A N 1
ATOM 838 C CA . GLN A 1 103 ? -31.718 2.874 39.388 1.00 88.25 103 GLN A CA 1
ATOM 839 C C . GLN A 1 103 ? -32.005 2.669 40.873 1.00 88.25 103 GLN A C 1
ATOM 841 O O . GLN A 1 103 ? -32.762 3.439 41.464 1.00 88.25 103 GLN A O 1
ATOM 846 N N . GLU A 1 104 ? -31.356 1.677 41.486 1.00 89.50 104 GLU A N 1
ATOM 847 C CA . GLU A 1 104 ? -31.372 1.457 42.936 1.00 89.50 104 GLU A CA 1
ATOM 848 C C . GLU A 1 104 ? -30.806 2.666 43.693 1.00 89.50 104 GLU A C 1
ATOM 850 O O . GLU A 1 104 ? -31.318 3.039 44.749 1.00 89.50 104 GLU A O 1
ATOM 855 N N . LYS A 1 105 ? -29.820 3.356 43.108 1.00 89.00 105 LYS A N 1
ATOM 856 C CA . LYS A 1 105 ? -29.263 4.615 43.632 1.00 89.00 105 LYS A CA 1
ATOM 857 C C . LYS A 1 105 ? -30.154 5.844 43.389 1.00 89.00 105 LYS A C 1
ATOM 859 O O . LYS A 1 105 ? -29.765 6.954 43.747 1.00 89.00 105 LYS A O 1
ATOM 864 N N . GLY A 1 106 ? -31.344 5.676 42.804 1.00 88.25 106 GLY A N 1
ATOM 865 C CA . GLY A 1 106 ? -32.326 6.747 42.593 1.00 88.25 106 GLY A CA 1
ATOM 866 C C . GLY A 1 106 ? -31.970 7.736 41.479 1.00 88.25 106 GLY A C 1
ATOM 867 O O . GLY A 1 106 ? -32.642 8.757 41.319 1.00 88.25 106 GLY A O 1
ATOM 868 N N . LEU A 1 107 ? -30.930 7.447 40.695 1.00 76.12 107 LEU A N 1
ATOM 869 C CA . LEU A 1 107 ? -30.539 8.236 39.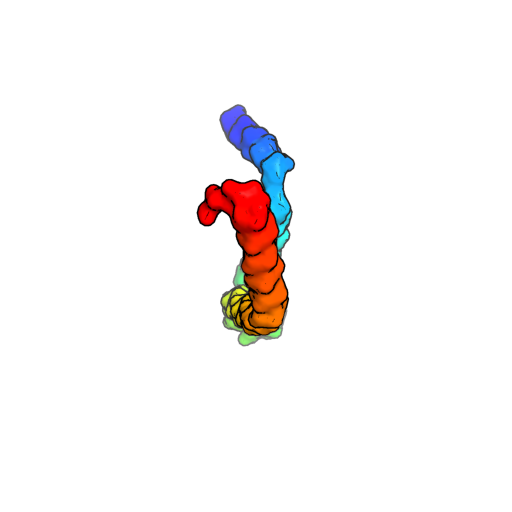533 1.00 76.12 107 LEU A CA 1
ATOM 870 C C . LEU A 1 107 ? -31.367 7.761 38.321 1.00 76.12 107 LEU A C 1
ATOM 872 O O . LEU A 1 107 ? -31.619 6.569 38.156 1.00 76.12 107 LEU A O 1
ATOM 876 N N . ARG A 1 108 ? -31.835 8.687 37.475 1.00 70.94 108 ARG A N 1
ATOM 877 C CA . ARG A 1 108 ? -32.560 8.374 36.225 1.00 70.94 108 ARG A CA 1
ATOM 878 C C . ARG A 1 108 ? -31.772 8.929 35.032 1.00 70.94 108 ARG A C 1
ATOM 880 O O . ARG A 1 108 ? -31.455 10.115 35.039 1.00 70.94 108 ARG A O 1
ATOM 887 N N . TRP A 1 109 ? -31.496 8.087 34.032 1.00 60.81 109 TRP A N 1
ATOM 888 C CA . TRP A 1 109 ? -30.974 8.428 32.693 1.00 60.81 109 TRP A CA 1
ATOM 889 C C . TRP A 1 109 ? -31.898 7.878 31.610 1.00 60.81 109 TRP A C 1
ATOM 891 O O . TRP A 1 109 ? -32.559 6.836 31.851 1.00 60.81 109 TRP A O 1
#

InterPro domains:
  IPR013174 Dolichol-phosphate mannosyltransferase subunit 3 [PF08285] (18-107)
  IPR013174 Dolichol-phosphate mannosyltransferase subunit 3 [PTHR16433] (18-108)

Organism: Mythimna separata (NCBI:txid271217)